Protein AF-A0A8C6V0G2-F1 (afdb_monomer_lite)

Foldseek 3Di:
DDDDDDDDDDPPPPPPPPLDWLDDPDPCVVVDPKDALPLQRDIPVVDQLLVVQQLAAEEAEEADPVVLLVVLLVVLVVVVPPDHSVPFDFSSVVHPLKTWTDRGNYIGMHQHDDPVRVVSVVVSVSVSSNSNRHRYPPDDDDD

Radius of gyration: 18.31 Å; chains: 1; bounding box: 66×31×38 Å

InterPro domains:
  IPR018016 Nucleoside phosphorylase, conserved site [PS01232] (110-125)
  IPR035994 Nucleoside phosphorylase superfamily [G3DSA:3.40.50.1580] (9-137)
  IPR035994 Nucleoside phosphorylase superfamily [SSF53167] (38-139)

pLDDT: mean 79.51, std 20.46, range [28.81, 95.81]

Organism: NCBI:txid47308

Secondary structure (DSSP, 8-state):
--------------------------GGGGG-S--EETTTTEETTTS-HHHHHTT--EEEEES-HHHHHHHHHHHHHHTT-SS-GGG---TTTT-SS--EEEETTEEEEE--SSHHHHHHHHHHHHHHHHHTT----------

Sequence (143 aa):
LCRGGGFEGTKTPLFTTNREPVIVKNPNLFTMEEDILYHFSLGTKTHNLPEMFGDIKFVCVGGSANRMKAFAQFIHQELSLPGNPGEIQDICEGTDRYCMYKVGPVLSISHGMGVPSISIMLHELIKLLHHAQCRIPLGLELP

Structure (mmCIF, N/CA/C/O backbone):
data_AF-A0A8C6V0G2-F1
#
_entry.id   AF-A0A8C6V0G2-F1
#
loop_
_atom_site.group_PDB
_atom_site.id
_atom_site.type_symbol
_atom_site.label_atom_id
_atom_site.label_alt_id
_atom_site.label_comp_id
_atom_site.label_asym_id
_atom_site.label_entity_id
_atom_site.label_seq_id
_atom_site.pdbx_PDB_ins_code
_atom_site.Cartn_x
_atom_site.Cartn_y
_atom_site.Cartn_z
_atom_site.occupancy
_atom_site.B_iso_or_equiv
_atom_site.auth_seq_id
_atom_site.auth_comp_id
_atom_site.auth_asym_id
_atom_site.auth_atom_id
_atom_site.pdbx_PDB_model_num
ATOM 1 N N . LEU A 1 1 ? -54.805 3.373 6.941 1.00 35.41 1 LEU A N 1
ATOM 2 C CA . LEU A 1 1 ? -55.233 3.854 5.610 1.00 35.41 1 LEU A CA 1
ATOM 3 C C . LEU A 1 1 ? -54.304 5.002 5.218 1.00 35.41 1 LEU A C 1
ATOM 5 O O . LEU A 1 1 ? -54.141 5.920 6.007 1.00 35.41 1 LEU A O 1
ATOM 9 N N . CYS A 1 2 ? -53.605 4.859 4.095 1.00 34.28 2 CYS A N 1
ATOM 10 C CA . CYS A 1 2 ? -52.452 5.659 3.671 1.00 34.28 2 CYS A CA 1
ATOM 11 C C . CYS A 1 2 ? -52.782 7.099 3.240 1.00 34.28 2 CYS A C 1
ATOM 13 O O . CYS A 1 2 ? -53.861 7.337 2.701 1.00 34.28 2 CYS A O 1
ATOM 15 N N . ARG A 1 3 ? -51.782 7.988 3.338 1.00 36.69 3 ARG A N 1
ATOM 16 C CA . ARG A 1 3 ? -51.172 8.822 2.264 1.00 36.69 3 ARG A CA 1
ATOM 17 C C . ARG A 1 3 ? -50.168 9.767 2.953 1.00 36.69 3 ARG A C 1
ATOM 19 O O . ARG A 1 3 ? -50.524 10.389 3.938 1.00 36.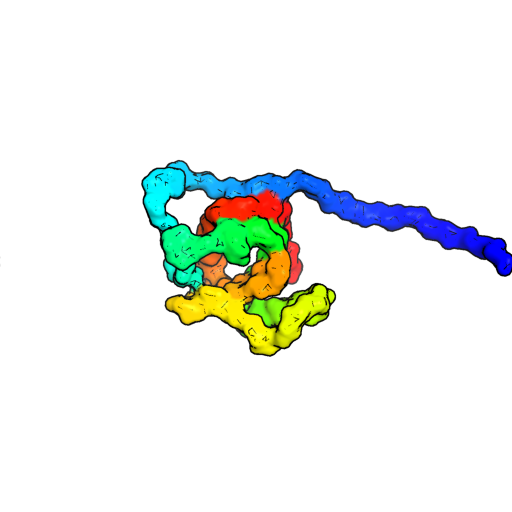69 3 ARG A O 1
ATOM 26 N N . GLY A 1 4 ? -48.898 9.886 2.581 1.00 33.09 4 GLY A N 1
ATOM 27 C CA . GLY A 1 4 ? -48.254 9.675 1.288 1.00 33.09 4 GLY A CA 1
ATOM 28 C C . GLY A 1 4 ? -47.596 10.996 0.880 1.00 33.09 4 GLY A C 1
ATOM 29 O O . GLY A 1 4 ? -48.152 11.710 0.057 1.00 33.09 4 GLY A O 1
ATOM 30 N N . GLY A 1 5 ? -46.471 11.346 1.514 1.00 31.12 5 GLY A N 1
ATOM 31 C CA . GLY A 1 5 ? -45.633 12.490 1.144 1.00 31.12 5 GLY A CA 1
ATOM 32 C C . GLY A 1 5 ? -44.367 11.975 0.470 1.00 31.12 5 GLY A C 1
ATOM 33 O O . GLY A 1 5 ? -43.468 11.487 1.149 1.00 31.12 5 GLY A O 1
ATOM 34 N N . GLY A 1 6 ? -44.350 12.000 -0.862 1.00 28.81 6 GLY A N 1
ATOM 35 C CA . GLY A 1 6 ? -43.205 11.590 -1.666 1.00 28.81 6 GLY A CA 1
ATOM 36 C C . GLY A 1 6 ? -42.094 12.629 -1.585 1.00 28.81 6 GLY A C 1
ATOM 37 O O . GLY A 1 6 ? -42.277 13.759 -2.023 1.00 28.81 6 GLY A O 1
ATOM 38 N N . PHE A 1 7 ? -40.944 12.232 -1.047 1.00 35.31 7 PHE A N 1
ATOM 39 C CA . PHE A 1 7 ? -39.684 12.882 -1.376 1.00 35.31 7 PHE A CA 1
ATOM 40 C C . PHE A 1 7 ? -39.199 12.275 -2.692 1.00 35.31 7 PHE A C 1
ATOM 42 O O . PHE A 1 7 ? -38.857 11.093 -2.759 1.00 35.31 7 PHE A O 1
ATOM 49 N N . GLU A 1 8 ? -39.261 13.080 -3.751 1.00 34.31 8 GLU A N 1
ATOM 50 C CA . GLU A 1 8 ? -38.683 12.773 -5.055 1.00 34.31 8 GLU A CA 1
ATOM 51 C C . GLU A 1 8 ? -37.197 12.434 -4.915 1.00 34.31 8 GLU A C 1
ATOM 53 O O . GLU A 1 8 ? -36.453 13.067 -4.163 1.00 34.31 8 GLU A O 1
ATOM 58 N N . GLY A 1 9 ? -36.806 11.376 -5.626 1.00 34.31 9 GLY A N 1
ATOM 59 C CA . GLY A 1 9 ? -35.546 10.669 -5.472 1.00 34.31 9 GLY A CA 1
ATOM 60 C C . GLY A 1 9 ? -34.327 11.579 -5.411 1.00 34.31 9 GLY A C 1
ATOM 61 O O . GLY A 1 9 ? -33.982 12.272 -6.370 1.00 34.31 9 GLY A O 1
ATOM 62 N N . THR A 1 10 ? -33.614 11.486 -4.291 1.00 34.94 10 THR A N 1
ATOM 63 C CA . THR A 1 10 ? -32.213 11.874 -4.213 1.00 34.94 10 THR A CA 1
ATOM 64 C C . THR A 1 10 ? -31.479 11.050 -5.261 1.00 34.94 10 THR A C 1
ATOM 66 O O . THR A 1 10 ? -31.352 9.833 -5.134 1.00 34.94 10 THR A O 1
ATOM 69 N N . LYS A 1 11 ? -31.055 11.706 -6.343 1.00 36.44 11 LYS A N 1
ATOM 70 C CA . LYS A 1 11 ? -30.121 11.132 -7.304 1.00 36.44 11 LYS A CA 1
ATOM 71 C C . LYS A 1 11 ? -28.886 10.726 -6.504 1.00 36.44 11 LYS A C 1
ATOM 73 O O . LYS A 1 11 ? -28.094 11.581 -6.118 1.00 36.44 11 LYS A O 1
ATOM 78 N N . THR A 1 12 ? -28.748 9.434 -6.217 1.00 38.28 12 THR A N 1
ATOM 79 C CA . THR A 1 12 ? -27.451 8.844 -5.907 1.00 38.28 12 THR A CA 1
ATOM 80 C C . THR A 1 12 ? -26.505 9.318 -7.005 1.00 38.28 12 THR A C 1
ATOM 82 O O . THR A 1 12 ? -26.875 9.224 -8.182 1.00 38.28 12 THR A O 1
ATOM 85 N N . PRO A 1 13 ? -25.335 9.898 -6.683 1.00 38.91 13 PRO A N 1
ATOM 86 C CA . PRO A 1 13 ? -24.376 10.194 -7.726 1.00 38.91 13 PRO A CA 1
ATOM 87 C C . PRO A 1 13 ? -24.104 8.867 -8.432 1.00 38.91 13 PRO A C 1
ATOM 89 O O . PRO A 1 13 ? -23.726 7.876 -7.804 1.00 38.91 13 PRO A O 1
ATOM 92 N N . LEU A 1 14 ? -24.422 8.830 -9.725 1.00 41.41 14 LEU A N 1
ATOM 93 C CA . LEU A 1 14 ? -24.076 7.733 -10.607 1.00 41.41 14 LEU A CA 1
ATOM 94 C C . LEU A 1 14 ? -22.554 7.586 -10.498 1.00 41.41 14 LEU A C 1
ATOM 96 O O . LEU A 1 14 ? -21.816 8.373 -11.087 1.00 41.41 14 LEU A O 1
ATOM 100 N N . PHE A 1 15 ? -22.076 6.607 -9.729 1.00 45.78 15 PHE A N 1
ATOM 101 C CA . PHE A 1 15 ? -20.727 6.089 -9.905 1.00 45.78 15 PHE A CA 1
ATOM 102 C C . PHE A 1 15 ? -20.723 5.457 -11.293 1.00 45.78 15 PHE A C 1
ATOM 104 O O . PHE A 1 15 ? -21.135 4.311 -11.476 1.00 45.78 15 PHE A O 1
ATOM 111 N N . THR A 1 16 ? -20.375 6.253 -12.297 1.00 41.28 16 THR A N 1
ATOM 112 C CA . THR A 1 16 ? -20.245 5.812 -13.676 1.00 41.28 16 THR A CA 1
ATOM 113 C C . THR A 1 16 ? -19.281 4.633 -13.716 1.00 41.28 16 THR A C 1
ATOM 115 O O . THR A 1 16 ? -18.144 4.685 -13.256 1.00 41.28 16 THR A O 1
ATOM 118 N N . THR A 1 17 ? -19.783 3.530 -14.252 1.00 47.38 17 THR A N 1
ATOM 119 C CA . THR A 1 17 ? -19.205 2.186 -14.321 1.00 47.38 17 THR A CA 1
ATOM 120 C C . THR A 1 17 ? -18.007 2.052 -15.270 1.00 47.38 17 THR A C 1
ATOM 122 O O . THR A 1 17 ? -17.696 0.943 -15.698 1.00 47.38 17 THR A O 1
ATOM 125 N N . ASN A 1 18 ? -17.289 3.136 -15.576 1.00 45.00 18 ASN A N 1
ATOM 126 C CA . ASN A 1 18 ? -16.068 3.072 -16.379 1.00 45.00 18 ASN A CA 1
ATOM 127 C C . ASN A 1 18 ? -14.871 2.804 -15.466 1.00 45.00 18 ASN A C 1
ATOM 129 O O . ASN A 1 18 ? -14.175 3.712 -15.020 1.00 45.00 18 ASN A O 1
ATOM 133 N N . ARG A 1 19 ? -14.670 1.523 -15.140 1.00 58.03 19 ARG A N 1
ATOM 134 C CA . ARG A 1 19 ? -13.464 1.060 -14.452 1.00 58.03 19 ARG A CA 1
ATOM 135 C C . ARG A 1 19 ? -12.360 0.848 -15.486 1.00 58.03 19 ARG A C 1
ATOM 137 O O . ARG A 1 19 ? -12.284 -0.223 -16.091 1.00 58.03 19 ARG A O 1
ATOM 144 N N . GLU A 1 20 ? -11.533 1.865 -15.689 1.00 65.06 20 GLU A N 1
ATOM 145 C CA . GLU A 1 20 ? -10.330 1.751 -16.515 1.00 65.06 20 GLU A CA 1
ATOM 146 C C . GLU A 1 20 ? -9.274 0.885 -15.801 1.00 65.06 20 GLU A C 1
ATOM 148 O O . GLU A 1 20 ? -9.179 0.914 -14.567 1.00 65.06 20 GLU A O 1
ATOM 153 N N . PRO A 1 21 ? -8.496 0.071 -16.536 1.00 68.75 21 PRO A N 1
ATOM 154 C CA . PRO A 1 21 ? -7.373 -0.652 -15.954 1.00 68.75 21 PRO A CA 1
ATOM 155 C C . PRO A 1 21 ? -6.324 0.336 -15.434 1.00 68.75 21 PRO A C 1
ATOM 157 O O . PRO A 1 21 ? -6.134 1.411 -16.003 1.00 68.75 21 PRO A O 1
ATOM 160 N N . VAL A 1 22 ? -5.601 -0.026 -14.372 1.00 75.62 22 VAL A N 1
ATOM 161 C CA . VAL A 1 22 ? -4.446 0.773 -13.938 1.00 75.62 22 VAL A CA 1
ATOM 162 C C . VAL A 1 22 ? -3.356 0.693 -15.012 1.00 75.62 22 VAL A C 1
ATOM 164 O O . VAL A 1 22 ? -2.775 -0.365 -15.252 1.00 75.62 22 VAL A O 1
ATOM 167 N N . ILE A 1 23 ? -3.095 1.814 -15.691 1.00 73.50 23 ILE A N 1
ATOM 168 C CA . ILE A 1 23 ? -2.107 1.907 -16.774 1.00 73.50 23 ILE A CA 1
ATOM 169 C C . ILE A 1 23 ? -0.776 2.403 -16.211 1.00 73.50 23 ILE A C 1
ATOM 171 O O . ILE A 1 23 ? -0.696 3.507 -15.671 1.00 73.50 23 ILE A O 1
ATOM 175 N N . VAL A 1 24 ? 0.293 1.634 -16.426 1.00 76.00 24 VAL A N 1
ATOM 176 C CA . VAL A 1 24 ? 1.662 2.075 -16.136 1.00 76.00 24 VAL A CA 1
ATOM 177 C C . VAL A 1 24 ? 2.326 2.537 -17.423 1.00 76.00 24 VAL A C 1
ATOM 179 O O . VAL A 1 24 ? 2.463 1.782 -18.382 1.00 76.00 24 VAL A O 1
ATOM 182 N N . LYS A 1 25 ? 2.774 3.792 -17.449 1.00 73.12 25 LYS A N 1
ATOM 183 C CA . LYS A 1 25 ? 3.510 4.368 -18.583 1.00 73.12 25 LYS A CA 1
ATOM 184 C C . LYS A 1 25 ? 5.004 4.051 -18.481 1.00 73.12 25 LYS A C 1
ATOM 186 O O . LYS A 1 25 ? 5.821 4.955 -18.348 1.00 73.12 25 LYS A O 1
ATOM 191 N N . ASN A 1 26 ? 5.361 2.769 -18.503 1.00 75.06 26 ASN A N 1
ATOM 192 C CA . ASN A 1 26 ? 6.757 2.334 -18.512 1.00 75.06 26 ASN A CA 1
ATOM 193 C C . ASN A 1 26 ? 6.944 1.165 -19.497 1.00 75.06 26 ASN A C 1
ATOM 195 O O . ASN A 1 26 ? 6.509 0.055 -19.198 1.00 75.06 26 ASN A O 1
ATOM 199 N N . PRO A 1 27 ? 7.590 1.382 -20.657 1.00 74.88 27 PRO A N 1
ATOM 200 C CA . PRO A 1 27 ? 7.757 0.340 -21.670 1.00 74.88 27 PRO A CA 1
ATOM 201 C C . PRO A 1 27 ? 8.660 -0.816 -21.209 1.00 74.88 27 PRO A C 1
ATOM 203 O O . PRO A 1 27 ? 8.481 -1.940 -21.666 1.00 74.88 27 PRO A O 1
ATOM 206 N N . ASN A 1 28 ? 9.581 -0.574 -20.270 1.00 76.19 28 ASN A N 1
ATOM 207 C CA . ASN A 1 28 ? 10.528 -1.592 -19.803 1.00 76.19 28 ASN A CA 1
ATOM 208 C C . ASN A 1 28 ? 9.877 -2.631 -18.878 1.00 76.19 28 ASN A C 1
ATOM 210 O O . ASN A 1 28 ? 10.417 -3.717 -18.690 1.00 76.19 28 ASN A O 1
ATOM 214 N N . LEU A 1 29 ? 8.706 -2.321 -18.317 1.00 72.31 29 LEU A N 1
ATOM 215 C CA . LEU A 1 29 ? 7.985 -3.218 -17.413 1.00 72.31 29 LEU A CA 1
ATOM 216 C C . LEU A 1 29 ? 7.490 -4.482 -18.128 1.00 72.31 29 LEU A C 1
ATOM 218 O O . LEU A 1 29 ? 7.489 -5.552 -17.536 1.00 72.31 29 LEU A O 1
ATOM 222 N N . PHE A 1 30 ? 7.153 -4.379 -19.418 1.00 64.38 30 PHE A N 1
ATOM 223 C CA . PHE A 1 30 ? 6.721 -5.521 -20.233 1.00 64.38 30 PHE A CA 1
ATOM 224 C C . PHE A 1 30 ? 7.860 -6.483 -20.580 1.00 64.38 30 PHE A C 1
ATOM 226 O O . PHE A 1 30 ? 7.610 -7.632 -20.931 1.00 64.38 30 PHE A O 1
ATOM 233 N N . THR A 1 31 ? 9.106 -6.011 -20.513 1.00 72.19 31 THR A N 1
ATOM 234 C CA . THR A 1 31 ? 10.300 -6.809 -20.824 1.00 72.19 31 THR A CA 1
ATOM 235 C C . THR A 1 31 ? 10.935 -7.445 -19.591 1.00 72.19 31 THR A C 1
ATOM 237 O O . THR A 1 31 ? 11.871 -8.228 -19.727 1.00 72.19 31 THR A O 1
ATOM 240 N N . MET A 1 32 ? 10.466 -7.099 -18.390 1.00 75.25 32 MET A N 1
ATOM 241 C CA . MET A 1 32 ? 11.004 -7.645 -17.150 1.00 75.25 32 MET A CA 1
ATOM 242 C C . MET A 1 32 ? 10.427 -9.033 -16.878 1.00 75.25 32 MET A C 1
ATOM 244 O O . MET A 1 32 ? 9.216 -9.222 -16.855 1.00 75.25 32 MET A O 1
ATOM 248 N N . GLU A 1 33 ? 11.312 -10.000 -16.638 1.00 78.50 33 GLU A N 1
ATOM 249 C CA . GLU A 1 33 ? 10.932 -11.366 -16.260 1.00 78.50 33 GLU A CA 1
ATOM 250 C C . GLU A 1 33 ? 10.367 -11.435 -14.831 1.00 78.50 33 GLU A C 1
ATOM 252 O O . GLU A 1 33 ? 9.533 -12.280 -14.514 1.00 78.50 33 GLU A O 1
ATOM 257 N N . GLU A 1 34 ? 10.834 -10.545 -13.959 1.00 86.44 34 GLU A N 1
ATOM 258 C CA . GLU A 1 34 ? 10.374 -10.403 -12.585 1.00 86.44 34 GLU A CA 1
ATOM 259 C C . GLU A 1 34 ? 10.391 -8.928 -12.196 1.00 86.44 34 GLU A C 1
ATOM 261 O O . GLU A 1 34 ? 11.401 -8.245 -12.356 1.00 86.44 34 GLU A O 1
ATOM 266 N N . ASP A 1 35 ? 9.277 -8.451 -11.656 1.00 87.44 35 ASP A N 1
ATOM 267 C CA . ASP A 1 35 ? 9.201 -7.171 -10.963 1.00 87.44 35 ASP A CA 1
ATOM 268 C C . ASP A 1 35 ? 9.126 -7.397 -9.448 1.00 87.44 35 ASP A C 1
ATOM 270 O O . ASP A 1 35 ? 8.253 -8.131 -8.964 1.00 87.44 35 ASP A O 1
ATOM 274 N N . ILE A 1 36 ? 10.052 -6.759 -8.727 1.00 88.88 36 ILE A N 1
ATOM 275 C CA . ILE A 1 36 ? 10.163 -6.771 -7.267 1.00 88.88 36 ILE A CA 1
ATOM 276 C C . ILE A 1 36 ? 9.759 -5.386 -6.751 1.00 88.88 36 ILE A C 1
ATOM 278 O O . ILE A 1 36 ? 10.306 -4.352 -7.146 1.00 88.88 36 ILE A O 1
ATOM 282 N N . LEU A 1 37 ? 8.784 -5.372 -5.850 1.00 89.69 37 LEU A N 1
ATOM 283 C CA . LEU A 1 37 ? 8.314 -4.206 -5.113 1.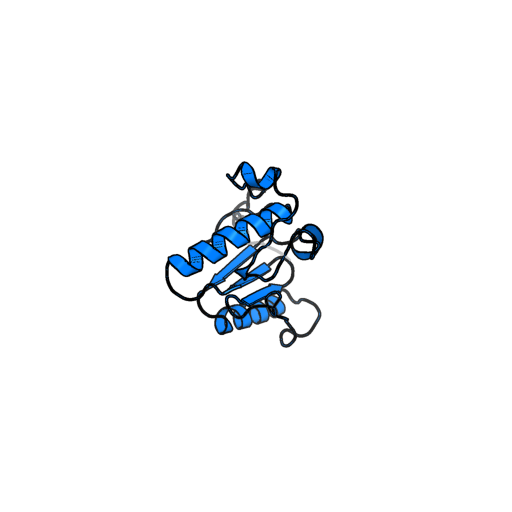00 89.69 37 LEU A CA 1
ATOM 284 C C . LEU A 1 37 ? 9.079 -4.156 -3.789 1.00 89.69 37 LEU A C 1
ATOM 286 O O . LEU A 1 37 ? 8.636 -4.687 -2.770 1.00 89.69 37 LEU A O 1
ATOM 290 N N . TYR A 1 38 ? 10.288 -3.598 -3.844 1.00 88.25 38 TYR A N 1
ATOM 291 C CA . TYR A 1 38 ? 11.265 -3.669 -2.758 1.00 88.25 38 TYR A CA 1
ATOM 292 C C . TYR A 1 38 ? 10.762 -3.064 -1.449 1.00 88.25 38 TYR A C 1
ATOM 294 O O . TYR A 1 38 ? 11.051 -3.610 -0.387 1.00 88.25 38 TYR A O 1
ATOM 302 N N . HIS A 1 39 ? 10.015 -1.960 -1.507 1.00 90.12 39 HIS A N 1
ATOM 303 C CA . HIS A 1 39 ? 9.533 -1.276 -0.307 1.00 90.12 39 HIS A CA 1
ATOM 304 C C . HIS A 1 39 ? 8.245 -1.882 0.252 1.00 90.12 39 HIS A C 1
ATOM 306 O O . HIS A 1 39 ? 7.839 -1.509 1.350 1.00 90.12 39 HIS A O 1
ATOM 312 N N . PHE A 1 40 ? 7.619 -2.811 -0.474 1.00 90.94 40 PHE A N 1
ATOM 313 C CA . PHE A 1 40 ? 6.516 -3.632 0.025 1.00 90.94 40 PHE A CA 1
ATOM 314 C C . PHE A 1 40 ? 6.916 -5.074 0.341 1.00 90.94 40 PHE A C 1
ATOM 316 O O . PHE A 1 40 ? 6.085 -5.819 0.851 1.00 90.94 40 PHE A O 1
ATOM 323 N N . SER A 1 41 ? 8.156 -5.479 0.044 1.00 90.94 41 SER A N 1
ATOM 324 C CA . SER A 1 41 ? 8.618 -6.872 0.137 1.00 90.94 41 SER A CA 1
ATOM 325 C C . SER A 1 41 ? 7.771 -7.857 -0.684 1.00 90.94 41 SER A C 1
ATOM 327 O O . SER A 1 41 ? 7.641 -9.027 -0.330 1.00 90.94 41 SER A O 1
ATOM 329 N N . LEU A 1 42 ? 7.223 -7.396 -1.811 1.00 91.69 42 LEU A N 1
ATOM 330 C CA . LEU A 1 42 ? 6.404 -8.200 -2.721 1.00 91.69 42 LEU A CA 1
ATOM 331 C C . LEU A 1 42 ? 7.131 -8.423 -4.047 1.00 91.69 42 LEU A C 1
ATOM 333 O O . LEU A 1 42 ? 7.980 -7.635 -4.457 1.00 91.69 42 LEU A O 1
ATOM 337 N N . GLY A 1 43 ? 6.778 -9.491 -4.752 1.00 91.12 43 GLY A N 1
ATOM 338 C CA . GLY A 1 43 ? 7.370 -9.810 -6.045 1.00 91.12 43 GLY A CA 1
ATOM 339 C C . GLY A 1 43 ? 6.426 -10.633 -6.901 1.00 91.12 43 GLY A C 1
ATOM 340 O O . GLY A 1 43 ? 5.680 -11.468 -6.399 1.00 91.12 43 GLY A O 1
ATOM 341 N N . THR A 1 44 ? 6.469 -10.395 -8.206 1.00 89.75 44 THR A N 1
ATOM 342 C CA . THR A 1 44 ? 5.608 -11.074 -9.193 1.00 89.75 44 THR A CA 1
ATOM 343 C C . THR A 1 44 ? 5.845 -12.584 -9.285 1.00 89.75 44 THR A C 1
ATOM 345 O O . THR A 1 44 ? 4.913 -13.317 -9.599 1.00 89.75 44 THR A O 1
ATOM 348 N N . LYS A 1 45 ? 7.056 -13.074 -8.977 1.00 90.50 45 LYS A N 1
ATOM 349 C CA . LYS A 1 45 ? 7.347 -14.520 -8.907 1.00 90.50 45 LYS A CA 1
ATOM 350 C C . LYS A 1 45 ? 7.100 -15.133 -7.531 1.00 90.50 45 LYS A C 1
ATOM 352 O O . LYS A 1 45 ? 6.916 -16.341 -7.429 1.00 90.50 45 LYS A O 1
ATOM 357 N N . THR A 1 46 ? 7.123 -14.323 -6.475 1.00 89.75 46 THR A N 1
ATOM 358 C CA . THR A 1 46 ? 6.979 -14.793 -5.090 1.00 89.75 46 THR A CA 1
ATOM 359 C C . THR A 1 46 ? 5.533 -14.758 -4.602 1.00 89.75 46 THR A C 1
ATOM 361 O O . THR A 1 46 ? 5.189 -15.506 -3.693 1.00 89.75 46 THR A O 1
ATOM 364 N N . HIS A 1 47 ? 4.681 -13.927 -5.211 1.00 92.50 47 HIS A N 1
ATOM 365 C CA . HIS A 1 47 ? 3.307 -13.689 -4.776 1.00 92.50 47 HIS A CA 1
ATOM 366 C C . HIS A 1 47 ? 2.332 -13.679 -5.956 1.00 92.50 47 HIS A C 1
ATOM 368 O O . HIS A 1 47 ? 2.594 -13.075 -6.997 1.00 92.50 47 HIS A O 1
ATOM 374 N N . ASN A 1 48 ? 1.153 -14.276 -5.766 1.00 92.62 48 ASN A N 1
ATOM 375 C CA . ASN A 1 48 ? 0.064 -14.201 -6.737 1.00 92.62 48 ASN A CA 1
ATOM 376 C C . ASN A 1 48 ? -0.698 -12.871 -6.588 1.00 92.62 48 ASN A C 1
ATOM 378 O O . ASN A 1 48 ? -1.750 -12.804 -5.955 1.00 92.62 48 ASN A O 1
ATOM 382 N N . LEU A 1 49 ? -0.145 -11.789 -7.150 1.00 92.50 49 LEU A N 1
ATOM 383 C CA . LEU A 1 49 ? -0.708 -10.437 -7.015 1.00 92.50 49 LEU A CA 1
ATOM 384 C C . LEU A 1 49 ? -2.161 -10.303 -7.524 1.00 92.50 49 LEU A C 1
ATOM 386 O O . LEU A 1 49 ? -2.945 -9.646 -6.835 1.00 92.50 49 LEU A O 1
ATOM 390 N N . PRO A 1 50 ? -2.572 -10.923 -8.653 1.00 92.25 50 PRO A N 1
ATOM 391 C CA . PRO A 1 50 ? -3.978 -10.945 -9.072 1.00 92.25 50 PRO A CA 1
ATOM 392 C C . PRO A 1 50 ? -4.925 -11.550 -8.035 1.00 92.25 50 PRO A C 1
ATOM 394 O O . PRO A 1 50 ? -5.996 -11.003 -7.789 1.00 92.25 50 PRO A O 1
ATOM 397 N N . GLU A 1 51 ? -4.534 -12.655 -7.401 1.00 92.38 51 GLU A N 1
ATOM 398 C CA . GLU A 1 51 ? -5.346 -13.303 -6.366 1.00 92.38 51 GLU A CA 1
ATOM 399 C C . GLU A 1 51 ? -5.380 -12.479 -5.074 1.00 92.38 51 GLU A C 1
ATOM 401 O O . GLU A 1 51 ? -6.429 -12.341 -4.449 1.00 92.38 51 GLU A O 1
ATOM 406 N N . MET A 1 52 ? -4.247 -11.884 -4.698 1.00 92.44 52 MET A N 1
ATOM 407 C CA . MET A 1 52 ? -4.131 -11.109 -3.465 1.00 92.44 52 MET A CA 1
ATOM 408 C C . MET A 1 52 ? -4.818 -9.744 -3.533 1.00 92.44 52 MET A C 1
ATOM 410 O O . MET A 1 52 ? -5.308 -9.279 -2.507 1.00 92.44 52 MET A O 1
ATOM 414 N N . PHE A 1 53 ? -4.821 -9.079 -4.693 1.00 93.44 53 PHE A N 1
ATOM 415 C CA . PHE A 1 53 ? -5.232 -7.674 -4.804 1.00 93.44 53 PHE A CA 1
ATOM 416 C C . PHE A 1 53 ? -6.241 -7.383 -5.920 1.00 93.44 53 PHE A C 1
ATOM 418 O O . PHE A 1 53 ? -6.724 -6.256 -5.993 1.00 93.44 53 PHE A O 1
ATOM 425 N N . GLY A 1 54 ? -6.607 -8.345 -6.771 1.00 90.06 54 GLY A N 1
ATOM 426 C CA . GLY A 1 54 ? -7.486 -8.100 -7.924 1.00 90.06 54 GLY A CA 1
ATOM 427 C C . GLY A 1 54 ? -8.908 -7.638 -7.569 1.00 90.06 54 GLY A C 1
ATOM 428 O O . GLY A 1 54 ? -9.610 -7.069 -8.408 1.00 90.06 54 GLY A O 1
ATOM 429 N N . ASP A 1 55 ? -9.342 -7.838 -6.322 1.00 91.12 55 ASP A N 1
ATOM 430 C CA . ASP A 1 55 ? -10.631 -7.386 -5.793 1.00 91.12 55 ASP A CA 1
ATOM 431 C C . ASP A 1 55 ? -10.598 -5.969 -5.187 1.00 91.12 55 ASP A C 1
ATOM 433 O O . ASP A 1 55 ? -11.648 -5.451 -4.782 1.00 91.12 55 ASP A O 1
ATOM 437 N N . ILE A 1 56 ? -9.428 -5.321 -5.145 1.00 90.88 56 ILE A N 1
ATOM 438 C CA . ILE A 1 56 ? -9.266 -3.977 -4.586 1.00 90.88 56 ILE A CA 1
ATOM 439 C C . ILE A 1 56 ? -9.994 -2.934 -5.438 1.00 90.88 56 ILE A C 1
ATOM 441 O O . ILE A 1 56 ? -9.825 -2.832 -6.655 1.00 90.88 56 ILE A O 1
ATOM 445 N N . LYS A 1 57 ? -10.796 -2.111 -4.757 1.00 88.06 57 LYS A N 1
ATOM 446 C CA . LYS A 1 57 ? -11.566 -1.001 -5.341 1.00 88.06 57 LYS A CA 1
ATOM 447 C C . LYS A 1 57 ? -11.194 0.349 -4.750 1.00 88.06 57 LYS A C 1
ATOM 449 O O . LYS A 1 57 ? -11.329 1.355 -5.439 1.00 88.06 57 LYS A O 1
ATOM 454 N N . PHE A 1 58 ? -10.749 0.365 -3.497 1.00 89.75 58 PHE A N 1
ATOM 455 C CA . PHE A 1 58 ? -10.381 1.578 -2.781 1.00 89.75 58 PHE A CA 1
ATOM 456 C C . PHE A 1 58 ? -8.999 1.404 -2.176 1.00 89.75 58 PHE A C 1
ATOM 458 O O . PHE A 1 58 ? -8.709 0.371 -1.576 1.00 89.75 58 PHE A O 1
ATOM 465 N N . VAL A 1 59 ? -8.163 2.426 -2.308 1.00 91.75 59 VAL A N 1
ATOM 466 C CA . VAL A 1 59 ? -6.869 2.483 -1.633 1.00 91.75 59 VAL A CA 1
ATOM 467 C C . VAL A 1 59 ? -6.874 3.717 -0.749 1.00 91.75 59 VAL A C 1
ATOM 469 O O . VAL A 1 59 ? -7.171 4.795 -1.221 1.00 91.75 59 VAL A O 1
ATOM 472 N N . CYS A 1 60 ? -6.585 3.593 0.533 1.00 93.50 60 CYS A N 1
ATOM 473 C CA . CYS A 1 60 ? -6.441 4.717 1.443 1.00 93.50 60 CYS A CA 1
ATOM 474 C C . CYS A 1 60 ? -4.977 4.795 1.852 1.00 93.50 60 CYS A C 1
ATOM 476 O O . CYS A 1 60 ? -4.382 3.776 2.209 1.00 93.50 60 CYS A O 1
ATOM 478 N N . VAL A 1 61 ? -4.390 5.988 1.795 1.00 93.75 61 VAL A N 1
ATOM 479 C CA . VAL A 1 61 ? -2.981 6.191 2.137 1.00 93.75 61 VAL A CA 1
ATOM 480 C C . VAL A 1 61 ? -2.844 7.274 3.196 1.00 93.75 61 VAL A C 1
ATOM 482 O O . VAL A 1 61 ? -3.585 8.254 3.190 1.00 93.75 61 VAL A O 1
ATOM 485 N N . GLY A 1 62 ? -1.890 7.113 4.108 1.00 92.44 62 GLY A N 1
ATOM 486 C CA . GLY A 1 62 ? -1.625 8.125 5.125 1.00 92.44 62 GLY A CA 1
ATOM 487 C C . GLY A 1 62 ? -0.243 8.002 5.751 1.00 92.44 62 GLY A C 1
ATOM 488 O O . GLY A 1 62 ? 0.399 6.959 5.713 1.00 92.44 62 GLY A O 1
ATOM 489 N N . GLY A 1 63 ? 0.248 9.083 6.354 1.00 91.94 63 GLY A N 1
ATOM 490 C CA . GLY A 1 63 ? 1.649 9.120 6.790 1.00 91.94 63 GLY A CA 1
ATOM 491 C C . GLY A 1 63 ? 2.007 8.234 7.992 1.00 91.94 63 GLY A C 1
ATOM 492 O O . GLY A 1 63 ? 3.171 7.897 8.172 1.00 91.94 63 GLY A O 1
ATOM 493 N N . SER A 1 64 ? 1.043 7.846 8.833 1.00 93.31 64 SER A N 1
ATOM 494 C CA . SER A 1 64 ? 1.309 7.096 10.073 1.00 93.31 64 SER A CA 1
ATOM 495 C C . SER A 1 64 ? 0.803 5.662 9.985 1.00 93.31 64 SER A C 1
ATOM 497 O O . SER A 1 64 ? -0.394 5.453 9.801 1.00 93.31 64 SER A O 1
ATOM 499 N N . ALA A 1 65 ? 1.691 4.693 10.224 1.00 93.69 65 ALA A N 1
ATOM 500 C CA . ALA A 1 65 ? 1.355 3.270 10.314 1.00 93.69 65 ALA A CA 1
ATOM 501 C C . ALA A 1 65 ? 0.203 2.994 11.292 1.00 93.69 65 ALA A C 1
ATOM 503 O O . ALA A 1 65 ? -0.788 2.371 10.920 1.00 93.69 65 ALA A O 1
ATOM 504 N N . ASN A 1 66 ? 0.271 3.558 12.502 1.00 94.06 66 ASN A N 1
ATOM 505 C CA . ASN A 1 66 ? -0.766 3.378 13.521 1.00 94.06 66 ASN A CA 1
ATOM 506 C C . ASN A 1 66 ? -2.134 3.898 13.061 1.00 94.06 66 ASN A C 1
ATOM 508 O O . ASN A 1 66 ? -3.147 3.246 13.301 1.00 94.06 66 ASN A O 1
ATOM 512 N N . ARG A 1 67 ? -2.173 5.047 12.368 1.00 94.69 67 ARG A N 1
ATOM 513 C CA . ARG A 1 67 ? -3.434 5.583 11.826 1.00 94.69 67 ARG A CA 1
ATOM 514 C C . ARG A 1 67 ? -3.999 4.686 10.732 1.00 94.69 67 ARG A C 1
ATOM 516 O O . ARG A 1 67 ? -5.199 4.446 10.721 1.00 94.69 67 ARG A O 1
ATOM 523 N N . MET A 1 68 ? -3.148 4.161 9.854 1.00 95.75 68 MET A N 1
ATOM 524 C CA . MET A 1 68 ? -3.587 3.281 8.768 1.00 95.75 68 MET A CA 1
ATOM 525 C C . MET A 1 68 ? -4.031 1.904 9.271 1.00 95.75 68 MET A C 1
ATOM 527 O O . MET A 1 68 ? -4.991 1.347 8.735 1.00 95.75 68 MET A O 1
ATOM 531 N N . LYS A 1 69 ? -3.415 1.392 10.344 1.00 95.38 69 LYS A N 1
ATOM 532 C CA . LYS A 1 69 ? -3.887 0.193 11.047 1.00 95.38 69 LYS A CA 1
ATOM 533 C C . LYS A 1 69 ? -5.250 0.433 11.688 1.00 95.38 69 LYS A C 1
ATOM 535 O O . LYS A 1 69 ? -6.178 -0.325 11.433 1.00 95.38 69 LYS A O 1
ATOM 540 N N . ALA A 1 70 ? -5.400 1.517 12.451 1.00 95.38 70 ALA A N 1
ATOM 541 C CA . ALA A 1 70 ? -6.678 1.873 13.067 1.00 95.38 70 ALA A CA 1
ATOM 542 C C . ALA A 1 70 ? -7.785 2.072 12.016 1.00 95.38 70 ALA A C 1
ATOM 544 O O . ALA A 1 70 ? -8.902 1.601 12.203 1.00 95.38 70 ALA A O 1
ATOM 545 N N . PHE A 1 71 ? -7.462 2.698 10.880 1.00 95.69 71 PHE A N 1
ATOM 546 C CA . PHE A 1 71 ? -8.380 2.834 9.751 1.00 95.69 71 PHE A CA 1
ATOM 547 C C . PHE A 1 71 ? -8.799 1.474 9.178 1.00 95.69 71 PHE A C 1
ATOM 549 O O . PHE A 1 71 ? -9.983 1.246 8.958 1.00 95.69 71 PHE A O 1
ATOM 556 N N . ALA A 1 72 ? -7.859 0.547 8.980 1.00 95.56 72 ALA A N 1
ATOM 557 C CA . ALA A 1 72 ? -8.175 -0.799 8.505 1.00 95.56 72 ALA A CA 1
ATOM 558 C C . ALA A 1 72 ? -9.121 -1.534 9.473 1.00 95.56 72 ALA A C 1
ATOM 560 O O . ALA A 1 72 ? -10.113 -2.122 9.047 1.00 95.56 72 ALA A O 1
ATOM 561 N N . GLN A 1 73 ? -8.861 -1.442 10.779 1.00 95.69 73 GLN A N 1
ATOM 562 C CA . GLN A 1 73 ? -9.709 -2.033 11.820 1.00 95.69 73 GLN A CA 1
ATOM 563 C C . GLN A 1 73 ? -11.109 -1.425 11.839 1.00 95.69 73 GLN A C 1
ATOM 565 O O . GLN A 1 73 ? -12.095 -2.151 11.937 1.00 95.69 73 GLN A O 1
ATOM 570 N N . PHE A 1 74 ? -11.191 -0.103 11.700 1.00 95.06 74 PHE A N 1
ATOM 571 C CA . PHE A 1 74 ? -12.452 0.617 11.605 1.00 95.06 74 PHE A CA 1
ATOM 572 C C . PHE A 1 74 ? -13.264 0.160 10.385 1.00 95.06 74 PHE A C 1
ATOM 574 O O . PHE A 1 74 ? -14.412 -0.243 10.524 1.00 95.06 74 PHE A O 1
ATOM 581 N N . ILE A 1 75 ? -12.653 0.116 9.197 1.00 94.12 75 ILE A N 1
ATOM 582 C CA . ILE A 1 75 ? -13.331 -0.337 7.973 1.00 94.12 75 ILE A CA 1
ATOM 583 C C . ILE A 1 75 ? -13.752 -1.809 8.057 1.00 94.12 75 ILE A C 1
ATOM 585 O O . ILE A 1 75 ? -14.803 -2.168 7.533 1.00 94.12 75 ILE A O 1
ATOM 589 N N . HIS A 1 76 ? -12.970 -2.664 8.720 1.00 94.12 76 HIS A N 1
ATOM 590 C CA . HIS A 1 76 ? -13.330 -4.072 8.919 1.00 94.12 76 HIS A CA 1
ATOM 591 C C . HIS A 1 76 ? -14.643 -4.203 9.701 1.00 94.12 76 HIS A C 1
ATOM 593 O O . HIS A 1 76 ? -15.527 -4.958 9.288 1.00 94.12 76 HIS A O 1
ATOM 599 N N . GLN A 1 77 ? -14.797 -3.397 10.757 1.00 93.75 77 GLN A N 1
ATOM 600 C CA . GLN A 1 77 ? -16.020 -3.320 11.559 1.00 93.75 77 GLN A CA 1
ATOM 601 C C . GLN A 1 77 ? -17.192 -2.738 10.761 1.00 93.75 77 GLN A C 1
ATOM 603 O O . GLN A 1 77 ? -18.264 -3.340 10.727 1.00 93.75 77 GLN A O 1
ATOM 608 N N . GLU A 1 78 ? -16.985 -1.615 10.068 1.00 93.88 78 GLU A N 1
ATOM 609 C CA . GLU A 1 78 ? -18.032 -0.946 9.282 1.00 93.88 78 GLU A CA 1
ATOM 610 C C . GLU A 1 78 ? -18.563 -1.821 8.139 1.00 93.88 78 GLU A C 1
ATOM 612 O O . GLU A 1 78 ? -19.759 -1.839 7.854 1.00 93.88 78 GLU A O 1
ATOM 617 N N . LEU A 1 79 ? -17.690 -2.605 7.501 1.00 90.75 79 LEU A N 1
ATOM 618 C CA . LEU A 1 79 ? -18.082 -3.555 6.458 1.00 90.75 79 LEU A CA 1
ATOM 619 C C . LEU A 1 79 ? -18.640 -4.873 7.016 1.00 90.75 79 LEU A C 1
ATOM 621 O O . LEU A 1 79 ? -19.040 -5.731 6.229 1.00 90.75 79 LEU A O 1
ATOM 625 N N . SER A 1 80 ? -18.682 -5.040 8.345 1.00 91.69 80 SER A N 1
ATOM 626 C CA . SER A 1 80 ? -19.147 -6.257 9.025 1.00 91.69 80 SER A CA 1
ATOM 627 C C . SER A 1 80 ? -18.477 -7.526 8.484 1.00 91.69 80 SER A C 1
ATOM 629 O O . SER A 1 80 ? -19.130 -8.548 8.251 1.00 91.69 80 SER A O 1
ATOM 631 N N . LEU A 1 81 ? -17.167 -7.450 8.229 1.00 90.31 81 LEU A N 1
ATOM 632 C CA . LEU A 1 81 ? -16.417 -8.576 7.683 1.00 90.31 81 LEU A CA 1
ATOM 633 C C . LEU A 1 81 ? -16.224 -9.668 8.745 1.00 90.31 81 LEU A C 1
ATOM 635 O O . LEU A 1 81 ? -16.079 -9.366 9.931 1.00 90.31 81 LEU A O 1
ATOM 639 N N . PRO A 1 82 ? -16.188 -10.949 8.340 1.00 87.44 82 PRO A N 1
ATOM 640 C CA . PRO A 1 82 ? -15.893 -12.031 9.266 1.00 87.44 82 PRO A CA 1
ATOM 641 C C . PRO A 1 82 ? -14.465 -11.905 9.823 1.00 87.44 82 PRO A C 1
ATOM 643 O O . PRO A 1 82 ? -13.556 -11.405 9.154 1.00 87.44 82 PRO A O 1
ATOM 646 N N . GLY A 1 83 ? -14.266 -12.401 11.045 1.00 87.44 83 GLY A N 1
ATOM 647 C CA . GLY A 1 83 ? -12.977 -12.383 11.741 1.00 87.44 83 GLY A CA 1
ATOM 648 C C . GLY A 1 83 ? -12.844 -11.252 12.760 1.00 87.44 83 GLY A C 1
ATOM 649 O O . GLY A 1 83 ? -13.775 -10.487 13.004 1.00 87.44 83 GLY A O 1
ATOM 650 N N . ASN A 1 84 ? -11.677 -11.177 13.393 1.00 86.25 84 ASN A N 1
ATOM 651 C CA . ASN A 1 84 ? -11.384 -10.195 14.427 1.00 86.25 84 ASN A CA 1
ATOM 652 C C . ASN A 1 84 ? -10.620 -8.998 13.827 1.00 86.25 84 ASN A C 1
ATOM 654 O O . ASN A 1 84 ? -9.530 -9.198 13.287 1.00 86.25 84 ASN A O 1
ATOM 658 N N . PRO A 1 85 ? -11.103 -7.748 13.974 1.00 83.12 85 PRO A N 1
ATOM 659 C CA . PRO A 1 85 ? -10.354 -6.557 13.562 1.00 83.12 85 PRO A CA 1
ATOM 660 C C . PRO A 1 85 ? -8.954 -6.475 14.199 1.00 83.12 85 PRO A C 1
ATOM 662 O O . PRO A 1 85 ? -8.025 -5.906 13.631 1.00 83.12 85 PRO A O 1
ATOM 665 N N . GLY A 1 86 ? -8.765 -7.052 15.389 1.00 83.19 86 GLY A N 1
ATOM 666 C CA . GLY A 1 86 ? -7.467 -7.114 16.065 1.00 83.19 86 GLY A CA 1
ATOM 667 C C . GLY A 1 86 ? -6.410 -7.956 15.339 1.00 83.19 86 GLY A C 1
ATOM 668 O O . GLY A 1 86 ? -5.221 -7.752 15.572 1.00 83.19 86 GLY A O 1
ATOM 669 N N . GLU A 1 87 ? -6.831 -8.857 14.451 1.00 87.00 87 GLU A N 1
ATOM 670 C CA . GLU A 1 87 ? -5.981 -9.850 13.778 1.00 87.00 87 GLU A CA 1
ATOM 671 C C . GLU A 1 87 ? -5.614 -9.455 12.341 1.00 87.00 87 GLU A C 1
ATOM 673 O O . GLU A 1 87 ? -5.040 -10.255 11.608 1.00 87.00 87 GLU A O 1
ATOM 678 N N . ILE A 1 88 ? -5.911 -8.220 11.923 1.00 89.50 88 ILE A N 1
ATOM 679 C CA . ILE A 1 88 ? -5.477 -7.713 10.616 1.00 89.50 88 ILE A CA 1
ATOM 680 C C . ILE A 1 88 ? -3.941 -7.657 10.591 1.00 89.50 88 ILE A C 1
ATOM 682 O O . ILE A 1 88 ? -3.321 -6.896 11.343 1.00 89.50 88 ILE A O 1
ATOM 686 N N . GLN A 1 89 ? -3.355 -8.471 9.714 1.00 90.50 89 GLN A N 1
ATOM 687 C CA . GLN A 1 89 ? -1.911 -8.617 9.532 1.00 90.50 89 GLN A CA 1
ATOM 688 C C . GLN A 1 89 ? -1.358 -7.581 8.559 1.00 90.50 89 GLN A C 1
ATOM 690 O O . GLN A 1 89 ? -2.061 -7.126 7.651 1.00 90.50 89 GLN A O 1
ATOM 695 N N . ASP A 1 90 ? -0.098 -7.209 8.769 1.00 93.69 90 ASP A N 1
ATOM 696 C CA . ASP A 1 90 ? 0.610 -6.318 7.862 1.00 93.69 90 ASP A CA 1
ATOM 697 C C . ASP A 1 90 ? 1.207 -7.149 6.720 1.00 93.69 90 ASP A C 1
ATOM 699 O O . ASP A 1 90 ? 2.031 -8.035 6.918 1.00 93.69 90 ASP A O 1
ATOM 703 N N . ILE A 1 91 ? 0.773 -6.882 5.492 1.00 92.69 91 ILE A N 1
ATOM 704 C CA . ILE A 1 91 ? 1.241 -7.602 4.301 1.00 92.69 91 ILE A CA 1
ATOM 705 C C . ILE A 1 91 ? 2.725 -7.302 4.040 1.00 92.69 91 ILE A C 1
ATOM 707 O O . ILE A 1 91 ? 3.429 -8.114 3.444 1.00 92.69 91 ILE A O 1
ATOM 711 N N . CYS A 1 92 ? 3.213 -6.154 4.512 1.00 88.62 92 CYS A N 1
ATOM 712 C CA . CYS A 1 92 ? 4.592 -5.715 4.347 1.00 88.62 92 CYS A CA 1
ATOM 713 C C . CYS A 1 92 ? 5.499 -6.109 5.526 1.00 88.62 92 CYS A C 1
ATOM 715 O O . CYS A 1 92 ? 6.563 -5.522 5.670 1.00 88.62 92 CYS A O 1
ATOM 717 N N . GLU A 1 93 ? 5.153 -7.120 6.336 1.00 80.94 93 GLU A N 1
ATOM 718 C CA . GLU A 1 93 ? 5.953 -7.575 7.497 1.00 80.94 93 GLU A CA 1
ATOM 719 C C . GLU A 1 93 ? 7.443 -7.859 7.196 1.00 80.94 93 GLU A C 1
ATOM 721 O O . GLU A 1 93 ? 8.276 -7.825 8.101 1.00 80.94 93 GLU A O 1
ATOM 726 N N . GLY A 1 94 ? 7.807 -8.107 5.933 1.00 76.25 94 GLY A N 1
ATOM 727 C CA . GLY A 1 94 ? 9.198 -8.272 5.492 1.00 76.25 94 GLY A CA 1
ATOM 728 C C . GLY A 1 94 ? 10.036 -6.984 5.450 1.00 76.25 94 GLY A C 1
ATOM 729 O O . GLY A 1 94 ? 11.234 -7.053 5.167 1.00 76.25 94 GLY A O 1
ATOM 730 N N . THR A 1 95 ? 9.440 -5.818 5.704 1.00 83.56 95 THR A N 1
ATOM 731 C CA . THR A 1 95 ? 10.097 -4.507 5.682 1.00 83.56 95 THR A CA 1
ATOM 732 C C . THR A 1 95 ? 9.528 -3.574 6.752 1.00 83.56 95 THR A C 1
ATOM 734 O O . THR A 1 95 ? 8.413 -3.738 7.228 1.00 83.56 95 THR A O 1
ATOM 737 N N . ASP A 1 96 ? 10.307 -2.571 7.151 1.00 83.62 96 ASP A N 1
ATOM 738 C CA . ASP A 1 96 ? 9.926 -1.542 8.122 1.00 83.62 96 ASP A CA 1
ATOM 739 C C . ASP A 1 96 ? 9.556 -0.199 7.462 1.00 83.62 96 ASP A C 1
ATOM 741 O O . ASP A 1 96 ? 9.339 0.803 8.148 1.00 83.62 96 ASP A O 1
ATOM 745 N N . ARG A 1 97 ? 9.507 -0.150 6.122 1.00 86.62 97 ARG A N 1
ATOM 746 C CA . ARG A 1 97 ? 9.322 1.097 5.362 1.00 86.62 97 ARG A CA 1
ATOM 747 C C . ARG A 1 97 ? 7.874 1.554 5.305 1.00 86.62 97 ARG A C 1
ATOM 749 O O . ARG A 1 97 ? 7.601 2.735 5.528 1.00 86.62 97 ARG A O 1
ATOM 756 N N . TYR A 1 98 ? 6.972 0.629 5.007 1.00 92.81 98 TYR A N 1
ATOM 757 C CA . TYR A 1 98 ? 5.544 0.870 4.863 1.00 92.81 98 TYR A CA 1
ATOM 758 C C . TYR A 1 98 ? 4.769 -0.271 5.509 1.00 92.81 98 TYR A C 1
ATOM 760 O O . TYR A 1 98 ? 5.251 -1.394 5.578 1.00 92.81 98 TYR A O 1
ATOM 768 N N . CYS A 1 99 ? 3.555 0.034 5.947 1.00 93.75 99 CYS A N 1
ATOM 769 C CA . CYS A 1 99 ? 2.598 -0.950 6.436 1.00 93.75 99 CYS A CA 1
ATOM 770 C C . CYS A 1 99 ? 1.455 -1.032 5.439 1.00 93.75 99 CYS A C 1
ATOM 772 O O . CYS A 1 99 ? 0.986 0.011 4.970 1.00 93.75 99 CYS A O 1
ATOM 774 N N . MET A 1 100 ? 0.978 -2.236 5.157 1.00 95.75 100 MET A N 1
ATOM 775 C CA . MET A 1 100 ? -0.106 -2.476 4.217 1.00 95.75 100 MET A CA 1
ATOM 776 C C . MET A 1 100 ? -1.125 -3.435 4.819 1.00 95.75 100 MET A C 1
ATOM 778 O O . MET A 1 100 ? -0.810 -4.565 5.167 1.00 95.75 100 MET A O 1
ATOM 782 N N . TYR A 1 101 ? -2.380 -3.004 4.881 1.00 95.81 101 TYR A N 1
ATOM 783 C CA . TYR A 1 101 ? -3.485 -3.793 5.413 1.00 95.81 101 TYR A CA 1
ATOM 784 C C . TYR A 1 101 ? -4.576 -3.933 4.357 1.00 95.81 101 TYR A C 1
ATOM 786 O O . TYR A 1 101 ? -5.044 -2.931 3.810 1.00 95.81 101 TYR A O 1
ATOM 794 N N . LYS A 1 102 ? -5.019 -5.163 4.088 1.00 94.19 102 LYS A N 1
ATOM 795 C CA . LYS A 1 102 ? -6.150 -5.441 3.193 1.00 94.19 102 LYS A CA 1
ATOM 796 C C . LYS A 1 102 ? -7.392 -5.799 3.998 1.00 94.19 102 LYS A C 1
ATOM 798 O O . LYS A 1 102 ? -7.352 -6.676 4.855 1.00 94.19 102 LYS A O 1
ATOM 803 N N . VAL A 1 103 ? -8.508 -5.148 3.682 1.00 94.19 103 VAL A N 1
ATOM 804 C CA . VAL A 1 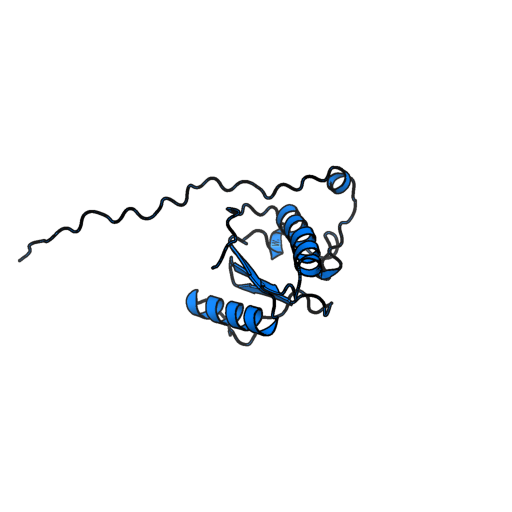103 ? -9.802 -5.337 4.343 1.00 94.19 103 VAL A CA 1
ATOM 805 C C . VAL A 1 103 ? -10.896 -5.381 3.281 1.00 94.19 103 VAL A C 1
ATOM 807 O O . VAL A 1 103 ? -11.364 -4.352 2.792 1.00 94.19 103 VAL A O 1
ATOM 810 N N . GLY A 1 104 ? -11.279 -6.595 2.872 1.00 91.19 104 GLY A N 1
ATOM 811 C CA . GLY A 1 104 ? -12.193 -6.794 1.745 1.00 91.19 104 GLY A CA 1
ATOM 812 C C . GLY A 1 104 ? -11.672 -6.079 0.483 1.00 91.19 104 GLY A C 1
ATOM 813 O O . GLY A 1 104 ? -10.522 -6.321 0.108 1.00 91.19 104 GLY A O 1
ATOM 814 N N . PRO A 1 105 ? -12.464 -5.182 -0.144 1.00 92.06 105 PRO A N 1
ATOM 815 C CA . PRO A 1 105 ? -12.062 -4.422 -1.331 1.00 92.06 105 PRO A CA 1
ATOM 816 C C . PRO A 1 105 ? -11.282 -3.126 -1.018 1.00 92.06 105 PRO A C 1
ATOM 818 O O . PRO A 1 105 ? -11.090 -2.304 -1.922 1.00 92.06 105 PRO A O 1
ATOM 821 N N . VAL A 1 106 ? -10.893 -2.892 0.241 1.00 92.69 106 VAL A N 1
ATOM 822 C CA . VAL A 1 106 ? -10.168 -1.693 0.689 1.00 92.69 106 VAL A CA 1
ATOM 823 C C . VAL A 1 106 ? -8.729 -2.056 1.047 1.00 92.69 106 VAL A C 1
ATOM 825 O O . VAL A 1 106 ? -8.484 -2.994 1.805 1.00 92.69 106 VAL A O 1
ATOM 828 N N . LEU A 1 107 ? -7.776 -1.287 0.526 1.00 94.62 107 LEU A N 1
ATOM 829 C CA . LEU A 1 107 ? -6.355 -1.379 0.849 1.00 94.62 107 LEU A CA 1
ATOM 830 C C . LEU A 1 107 ? -5.936 -0.143 1.651 1.00 94.62 107 LEU A C 1
ATOM 832 O O . LEU A 1 107 ? -6.227 0.974 1.242 1.00 94.62 107 LEU A O 1
ATOM 836 N N . SER A 1 108 ? -5.270 -0.320 2.785 1.00 95.44 108 SER A N 1
ATOM 837 C CA . SER A 1 108 ? -4.818 0.754 3.676 1.00 95.44 108 SER A CA 1
ATOM 838 C C . SER A 1 108 ? -3.293 0.735 3.760 1.00 95.44 108 SER A C 1
ATOM 840 O O . SER A 1 108 ? -2.733 -0.284 4.157 1.00 95.44 108 SER A O 1
ATOM 842 N N . ILE A 1 109 ? -2.615 1.822 3.370 1.00 95.44 109 ILE A N 1
ATOM 843 C CA . ILE A 1 109 ? -1.146 1.861 3.240 1.00 95.44 109 ILE A CA 1
ATOM 844 C C . ILE A 1 109 ? -0.549 3.059 3.977 1.00 95.44 109 ILE A C 1
ATOM 846 O O . ILE A 1 109 ? -1.002 4.196 3.818 1.00 95.44 109 ILE A O 1
ATOM 850 N N . SER A 1 110 ? 0.508 2.828 4.754 1.00 95.56 110 SER A N 1
ATOM 851 C CA . SER A 1 110 ? 1.297 3.907 5.346 1.00 95.56 110 SER A CA 1
ATOM 852 C C . SER A 1 110 ? 2.386 4.400 4.387 1.00 95.56 110 SER A C 1
ATO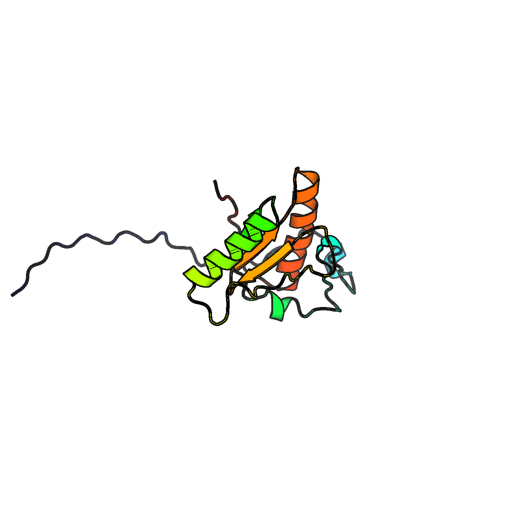M 854 O O . SER A 1 110 ? 2.954 3.610 3.643 1.00 95.56 110 SER A O 1
ATOM 856 N N . HIS A 1 111 ? 2.684 5.704 4.377 1.00 94.06 111 HIS A N 1
ATOM 857 C CA . HIS A 1 111 ? 3.688 6.277 3.463 1.00 94.06 111 HIS A CA 1
ATOM 858 C C . HIS A 1 111 ? 4.721 7.197 4.133 1.00 94.06 111 HIS A C 1
ATOM 860 O O . HIS A 1 111 ? 5.450 7.907 3.439 1.00 94.06 111 HIS A O 1
ATOM 866 N N . GLY A 1 112 ? 4.784 7.257 5.464 1.00 91.56 112 GLY A N 1
ATOM 867 C CA . GLY A 1 112 ? 5.720 8.134 6.176 1.00 91.56 112 GLY A CA 1
ATOM 868 C C . GLY A 1 112 ? 5.496 9.631 5.906 1.00 91.56 112 GLY A C 1
ATOM 869 O O . GLY A 1 112 ? 4.381 10.079 5.638 1.00 91.56 112 GLY A O 1
ATOM 870 N N . MET A 1 113 ? 6.564 10.428 5.989 1.00 89.06 113 MET A N 1
ATOM 871 C CA . MET A 1 113 ? 6.506 11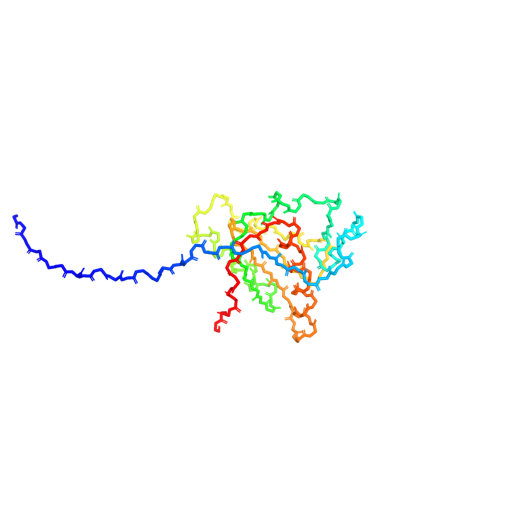.886 5.825 1.00 89.06 113 MET A CA 1
ATOM 872 C C . MET A 1 113 ? 7.266 12.362 4.587 1.00 89.06 113 MET A C 1
ATOM 874 O O . MET A 1 113 ? 8.343 11.863 4.267 1.00 89.06 113 MET A O 1
ATOM 878 N N . GLY A 1 114 ? 6.722 13.395 3.943 1.00 90.62 114 GLY A N 1
ATOM 879 C CA . GLY A 1 114 ? 7.363 14.099 2.837 1.00 90.62 114 GLY A CA 1
ATOM 880 C C . GLY A 1 114 ? 7.080 13.508 1.455 1.00 90.62 114 GLY A C 1
ATOM 881 O O . GLY A 1 114 ? 6.780 12.325 1.288 1.00 90.62 114 GLY A O 1
ATOM 882 N N . VAL A 1 115 ? 7.222 14.373 0.449 1.00 90.94 115 VAL A N 1
ATOM 883 C CA . VAL A 1 115 ? 7.041 14.052 -0.976 1.00 90.94 115 VAL A CA 1
ATOM 884 C C . VAL A 1 115 ? 7.919 12.881 -1.451 1.00 90.94 115 VAL A C 1
ATOM 886 O O . VAL A 1 115 ? 7.407 12.036 -2.186 1.00 90.94 115 VAL A O 1
ATOM 889 N N . PRO A 1 116 ? 9.195 12.748 -1.028 1.00 92.50 116 PRO A N 1
ATOM 890 C CA . PRO A 1 116 ? 10.018 11.620 -1.464 1.00 92.50 116 PRO A CA 1
ATOM 891 C C . PRO A 1 116 ? 9.428 10.266 -1.057 1.00 92.50 116 PRO A C 1
ATOM 893 O O . PRO A 1 116 ? 9.399 9.338 -1.858 1.00 92.50 116 PRO A O 1
ATOM 896 N N . SER A 1 117 ? 8.905 10.175 0.168 1.00 91.69 117 SER A N 1
ATOM 897 C CA . SER A 1 117 ? 8.382 8.923 0.710 1.00 91.69 117 SER A CA 1
ATOM 898 C C . SER A 1 117 ? 7.073 8.511 0.037 1.00 91.69 117 SER A C 1
ATOM 900 O O . SER A 1 117 ? 6.932 7.369 -0.389 1.00 91.69 117 SER A O 1
ATOM 902 N N . ILE A 1 118 ? 6.128 9.442 -0.135 1.00 92.00 118 ILE A N 1
ATOM 903 C CA . ILE A 1 118 ? 4.870 9.129 -0.830 1.00 92.00 118 ILE A CA 1
ATOM 904 C C . ILE A 1 118 ? 5.103 8.785 -2.308 1.00 92.00 118 ILE A C 1
ATOM 906 O O . ILE A 1 118 ? 4.422 7.911 -2.832 1.00 92.00 118 ILE A O 1
ATOM 910 N N . SER A 1 119 ? 6.086 9.405 -2.969 1.00 91.50 119 SER A N 1
ATOM 911 C CA . SER A 1 119 ? 6.415 9.112 -4.370 1.00 91.50 119 SER A CA 1
ATOM 912 C C . SER A 1 119 ? 6.861 7.659 -4.565 1.00 91.50 119 SER A C 1
ATOM 914 O O . SER A 1 119 ? 6.330 6.966 -5.430 1.00 91.50 119 SER A O 1
ATOM 916 N N . ILE A 1 120 ? 7.773 7.164 -3.718 1.00 93.19 120 ILE A N 1
ATOM 917 C CA . ILE A 1 120 ? 8.241 5.768 -3.763 1.00 93.19 120 ILE A CA 1
ATOM 918 C C . ILE A 1 120 ? 7.064 4.801 -3.582 1.00 93.19 120 ILE A C 1
ATOM 920 O O . ILE A 1 120 ? 6.876 3.897 -4.398 1.00 93.19 120 ILE A O 1
ATOM 924 N N . MET A 1 121 ? 6.236 5.040 -2.560 1.00 93.88 121 MET A N 1
ATOM 925 C CA . MET A 1 121 ? 5.046 4.233 -2.281 1.00 93.88 121 MET A CA 1
ATOM 926 C C . MET A 1 121 ? 4.078 4.226 -3.472 1.00 93.88 121 MET A C 1
ATOM 928 O O . MET A 1 121 ? 3.645 3.159 -3.901 1.00 93.88 121 MET A O 1
ATOM 932 N N . LEU A 1 122 ? 3.782 5.391 -4.061 1.00 91.88 122 LEU A N 1
ATOM 933 C CA . LEU A 1 122 ? 2.885 5.501 -5.215 1.00 91.88 122 LEU A CA 1
ATOM 934 C C . LEU A 1 122 ? 3.430 4.763 -6.441 1.00 91.88 122 LEU A C 1
ATOM 936 O O . LEU A 1 122 ? 2.667 4.093 -7.136 1.00 91.88 122 LEU A O 1
ATOM 940 N N . HIS A 1 123 ? 4.735 4.850 -6.703 1.00 90.56 123 HIS A N 1
ATOM 941 C CA . HIS A 1 123 ? 5.358 4.132 -7.810 1.00 90.56 123 HIS A CA 1
ATOM 942 C C . HIS A 1 123 ? 5.204 2.615 -7.666 1.00 90.56 123 HIS A C 1
ATOM 944 O O . HIS A 1 123 ? 4.837 1.950 -8.635 1.00 90.56 123 HIS A O 1
ATOM 950 N N . GLU A 1 124 ? 5.444 2.056 -6.480 1.00 92.56 124 GLU A N 1
ATOM 951 C CA . GLU A 1 124 ? 5.270 0.618 -6.254 1.00 92.56 124 GLU A CA 1
ATOM 952 C C . GLU A 1 124 ? 3.799 0.203 -6.219 1.00 92.56 124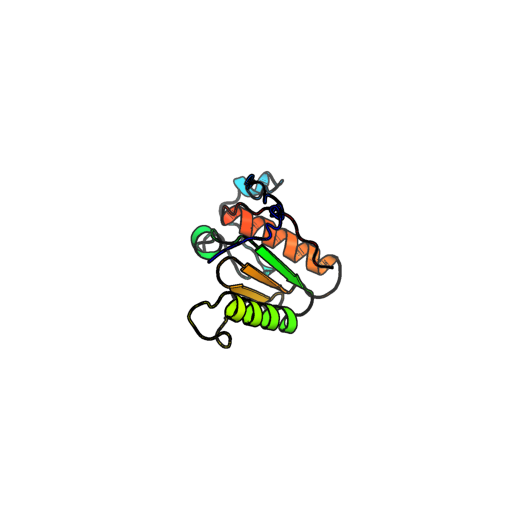 GLU A C 1
ATOM 954 O O . GLU A 1 124 ? 3.444 -0.829 -6.784 1.00 92.56 124 GLU A O 1
ATOM 959 N N . LEU A 1 125 ? 2.926 1.033 -5.648 1.00 92.12 125 LEU A N 1
ATOM 960 C CA . LEU A 1 125 ? 1.487 0.787 -5.594 1.00 92.12 125 LEU A CA 1
ATOM 961 C C . LEU A 1 125 ? 0.874 0.709 -6.993 1.00 92.12 125 LEU A C 1
ATOM 963 O O . LEU A 1 125 ? 0.104 -0.201 -7.285 1.00 92.12 125 LEU A O 1
ATOM 967 N N . ILE A 1 126 ? 1.224 1.636 -7.884 1.00 90.31 126 ILE A N 1
ATOM 968 C CA . ILE A 1 126 ? 0.712 1.641 -9.258 1.00 90.31 126 ILE A CA 1
ATOM 969 C C . ILE A 1 126 ? 1.151 0.371 -10.004 1.00 90.31 126 ILE A C 1
ATOM 971 O O . ILE A 1 126 ? 0.339 -0.225 -10.713 1.00 90.31 126 ILE A O 1
ATOM 975 N N . LYS A 1 127 ? 2.395 -0.090 -9.804 1.00 90.12 127 LYS A N 1
ATOM 976 C CA . LYS A 1 127 ? 2.872 -1.372 -10.355 1.00 90.12 127 LYS A CA 1
ATOM 977 C C . LYS A 1 127 ? 2.124 -2.562 -9.755 1.00 90.12 127 LYS A C 1
ATOM 979 O O . LYS A 1 127 ? 1.687 -3.431 -10.500 1.00 90.12 127 LYS A O 1
ATOM 984 N N . LEU A 1 128 ? 1.924 -2.581 -8.438 1.00 91.62 128 LEU A N 1
ATOM 985 C CA . LEU A 1 128 ? 1.173 -3.628 -7.742 1.00 91.62 128 LEU A CA 1
ATOM 986 C C . LEU A 1 128 ? -0.241 -3.767 -8.306 1.00 91.62 128 LEU A C 1
ATOM 988 O O . LEU A 1 128 ? -0.654 -4.861 -8.674 1.00 91.62 128 LEU A O 1
ATOM 992 N N . LEU A 1 129 ? -0.961 -2.651 -8.426 1.00 89.69 129 LEU A N 1
ATOM 993 C CA . LEU A 1 129 ? -2.328 -2.627 -8.943 1.00 89.69 129 LEU A CA 1
ATOM 994 C C . LEU A 1 129 ? -2.396 -3.005 -10.425 1.00 89.69 129 LEU A C 1
ATOM 996 O O . LEU A 1 129 ? -3.372 -3.615 -10.861 1.00 89.69 129 LEU A O 1
ATOM 1000 N N . HIS A 1 130 ? -1.361 -2.667 -11.195 1.00 89.06 130 HIS A N 1
ATOM 1001 C CA . HIS A 1 130 ? -1.236 -3.089 -12.584 1.00 89.06 130 HIS A CA 1
ATOM 1002 C C . HIS A 1 130 ? -1.046 -4.603 -12.706 1.00 89.06 130 HIS A C 1
ATOM 1004 O O . HIS A 1 130 ? -1.796 -5.252 -13.435 1.00 89.06 130 HIS A O 1
ATOM 1010 N N . HIS A 1 131 ? -0.105 -5.177 -11.951 1.00 89.44 131 HIS A N 1
ATOM 1011 C CA . HIS A 1 131 ? 0.136 -6.624 -11.926 1.00 89.44 131 HIS A CA 1
ATOM 1012 C C . HIS A 1 131 ? -1.057 -7.400 -11.372 1.00 89.44 131 HIS A C 1
ATOM 1014 O O . HIS A 1 131 ? -1.342 -8.496 -11.838 1.00 89.44 131 HIS A O 1
ATOM 1020 N N . ALA A 1 132 ? -1.799 -6.815 -10.431 1.00 89.19 132 ALA A N 1
ATOM 1021 C CA . ALA A 1 132 ? -3.042 -7.373 -9.910 1.00 89.19 132 ALA A CA 1
ATOM 1022 C C . ALA A 1 132 ? -4.240 -7.238 -10.870 1.00 89.19 132 ALA A C 1
ATOM 1024 O O . ALA A 1 132 ? -5.329 -7.723 -10.569 1.00 89.19 132 ALA A O 1
ATOM 1025 N N . GLN A 1 133 ? -4.055 -6.581 -12.022 1.00 85.94 133 GLN A N 1
ATOM 1026 C CA . GLN A 1 133 ? -5.093 -6.312 -13.023 1.00 85.94 133 GLN A CA 1
ATOM 1027 C C . GLN A 1 133 ? -6.303 -5.549 -12.457 1.00 85.94 133 GLN A C 1
ATOM 1029 O O . GLN A 1 133 ? -7.434 -5.681 -12.942 1.00 85.94 133 GLN A O 1
ATOM 1034 N N . CYS A 1 134 ? -6.063 -4.713 -11.445 1.00 82.62 134 CYS A N 1
ATOM 1035 C CA . CYS A 1 134 ? -7.101 -3.926 -10.803 1.00 82.62 134 CYS A CA 1
ATOM 1036 C C . CYS A 1 134 ? -7.699 -2.909 -11.777 1.00 82.62 134 CYS A C 1
ATOM 1038 O O . CYS A 1 134 ? -7.002 -2.262 -12.566 1.00 82.62 134 CYS A O 1
ATOM 1040 N N . ARG A 1 135 ? -9.014 -2.716 -11.667 1.00 71.12 135 ARG A N 1
ATOM 1041 C CA . ARG A 1 135 ? -9.743 -1.663 -12.380 1.00 71.12 135 ARG A CA 1
ATOM 1042 C C . ARG A 1 135 ? -10.330 -0.703 -11.359 1.00 71.12 135 ARG A C 1
ATOM 1044 O O . ARG A 1 135 ? -11.447 -0.901 -10.874 1.00 71.12 135 ARG A O 1
ATOM 1051 N N . ILE A 1 136 ? -9.533 0.286 -10.974 1.00 62.66 136 ILE A N 1
ATOM 1052 C CA . ILE A 1 136 ? -9.866 1.220 -9.898 1.00 62.66 136 ILE A CA 1
ATOM 1053 C C . ILE A 1 136 ? -10.383 2.524 -10.514 1.00 62.66 136 ILE A C 1
ATOM 1055 O O . ILE A 1 136 ? -9.736 3.059 -11.415 1.00 62.66 136 ILE A O 1
ATOM 1059 N N . PRO A 1 137 ? -11.512 3.079 -10.035 1.00 54.84 137 PRO A N 1
ATOM 1060 C CA . PRO A 1 137 ? -11.836 4.475 -10.292 1.00 54.84 137 PRO A CA 1
ATOM 1061 C C . PRO A 1 137 ? -10.819 5.329 -9.522 1.00 54.84 137 PRO A C 1
ATOM 1063 O O . PRO A 1 137 ? -10.912 5.472 -8.306 1.00 54.84 137 PRO A O 1
ATOM 1066 N N . LEU A 1 138 ? -9.780 5.816 -10.200 1.00 48.00 138 LEU A N 1
ATOM 1067 C CA . LEU A 1 138 ? -8.728 6.617 -9.577 1.00 48.00 138 LEU A CA 1
ATOM 1068 C C . LEU A 1 138 ? -9.314 7.957 -9.092 1.00 48.00 138 LEU A C 1
ATOM 1070 O O . LEU A 1 138 ? -9.463 8.894 -9.869 1.00 48.00 138 LEU A O 1
ATOM 1074 N N . GLY A 1 139 ? -9.655 8.034 -7.808 1.00 44.03 139 GLY A N 1
ATOM 1075 C CA . GLY A 1 139 ? -10.038 9.258 -7.109 1.00 44.03 139 GLY A CA 1
ATOM 1076 C C . GLY A 1 139 ? -9.549 9.181 -5.669 1.00 44.03 139 GLY A C 1
ATOM 1077 O O . GLY A 1 139 ? -10.273 8.696 -4.805 1.00 44.03 139 GLY A O 1
ATOM 1078 N N . LEU A 1 140 ? -8.302 9.600 -5.431 1.00 41.53 140 LEU A N 1
ATOM 1079 C CA . LEU A 1 140 ? -7.725 9.716 -4.092 1.00 41.53 140 LEU A CA 1
ATOM 1080 C C . LEU A 1 140 ? -7.456 11.182 -3.760 1.00 41.53 140 LEU A C 1
ATOM 1082 O O . LEU A 1 140 ? -6.375 11.690 -4.024 1.00 41.53 140 LEU A O 1
ATOM 1086 N N . GLU A 1 141 ? -8.439 11.834 -3.156 1.00 29.05 141 GLU A N 1
ATOM 1087 C CA . GLU A 1 141 ? -8.232 12.952 -2.236 1.00 29.05 141 GLU A CA 1
ATOM 1088 C C . GLU A 1 141 ? -9.235 12.744 -1.097 1.00 29.05 141 GLU A C 1
ATOM 1090 O O . GLU A 1 141 ? -10.445 12.856 -1.289 1.00 29.05 141 GLU A O 1
ATOM 1095 N N . LEU A 1 142 ? -8.736 12.351 0.076 1.00 32.81 142 LEU A N 1
ATOM 1096 C CA . LEU A 1 142 ? -9.463 12.580 1.321 1.00 32.81 142 LEU A CA 1
ATOM 1097 C C . LEU A 1 142 ? -8.997 13.947 1.854 1.00 32.81 142 LEU A C 1
ATOM 1099 O O . LEU A 1 142 ? -7.792 14.207 1.784 1.00 32.81 142 LEU A O 1
ATOM 1103 N N . PRO A 1 143 ? -9.922 14.811 2.311 1.00 34.88 143 PRO A N 1
ATOM 1104 C CA . PRO A 1 143 ? -9.614 16.155 2.804 1.00 34.88 143 PRO A CA 1
ATOM 1105 C C . PRO A 1 143 ? -8.711 16.161 4.044 1.00 34.88 143 PRO A C 1
ATOM 1107 O O . PRO A 1 143 ? -8.736 15.172 4.815 1.00 34.88 143 PRO A O 1
#